Protein AF-A0A7C4SUL0-F1 (afdb_monomer_lite)

Radius of gyration: 18.78 Å; chains: 1; bounding box: 42×51×52 Å

Secondary structure (DSSP, 8-state):
-------PPPPHHHHHHHHHHHHHHHHHHHHHSB--HHHHHHHHHHHHHHHHHHHHHHHHHHHHHHHHHTTSHHHHHHHHHHHHHHHHHHHHHH---SHHHHBPGGGBB-HHHHHHHHHHHHHHHHHHHHHHHHS-SSSPPPHHHHHHHHHHHHHHHHHHHHHHHHHHHHHHTT-

Sequence (175 aa):
MVRSERSGPISGKQHTVIISRLASELQKTINTGLASIRVMKQVDEVVKSNLERRIAAVLKKLDKLLNINAKTEVGNRVGLLYVKLISIQEIVKGSGEGYRLACLPKGQVNVSMLKELLKIDEEIAQFINSLYELIPQKSTVKEEGLREAEEIVEDLFSLLQRRQELIAELKRTRG

Structure (mmCIF, N/CA/C/O backbone):
data_AF-A0A7C4SUL0-F1
#
_entry.id   AF-A0A7C4SUL0-F1
#
loop_
_atom_site.group_PDB
_atom_site.id
_atom_site.type_symbol
_atom_site.label_atom_id
_atom_site.label_alt_id
_atom_site.label_comp_id
_atom_site.label_asym_id
_atom_site.label_entity_id
_atom_site.label_seq_id
_atom_site.pdbx_PDB_ins_code
_atom_site.Cartn_x
_atom_site.Cartn_y
_atom_site.Cartn_z
_atom_site.occupancy
_atom_site.B_iso_or_equiv
_atom_site.auth_seq_id
_atom_site.auth_comp_id
_atom_site.auth_asym_id
_atom_site.auth_atom_id
_atom_site.pdbx_PDB_model_num
ATOM 1 N N . MET A 1 1 ? -10.896 -39.049 7.580 1.00 37.16 1 MET A N 1
ATOM 2 C CA . MET A 1 1 ? -10.237 -38.228 6.538 1.00 37.16 1 MET A CA 1
ATOM 3 C C . MET A 1 1 ? -10.896 -36.858 6.522 1.00 37.16 1 MET A C 1
ATOM 5 O O . MET A 1 1 ? -12.051 -36.755 6.131 1.00 37.16 1 MET A O 1
ATOM 9 N N . VAL A 1 2 ? -10.211 -35.832 7.029 1.00 37.50 2 VAL A N 1
ATOM 10 C CA . VAL A 1 2 ? -10.720 -34.452 7.071 1.00 37.50 2 VAL A CA 1
ATOM 11 C C . VAL A 1 2 ? -10.576 -33.855 5.671 1.00 37.50 2 VAL A C 1
ATOM 13 O O . VAL A 1 2 ? -9.466 -33.758 5.150 1.00 37.50 2 VAL A O 1
ATOM 16 N N . ARG A 1 3 ? -11.699 -33.518 5.028 1.00 35.78 3 ARG A N 1
ATOM 17 C CA . ARG A 1 3 ? -11.704 -32.829 3.733 1.00 35.78 3 ARG A CA 1
ATOM 18 C C . ARG A 1 3 ? -11.259 -31.386 3.960 1.00 35.78 3 ARG A C 1
ATOM 20 O O . ARG A 1 3 ? -11.957 -30.608 4.595 1.00 35.78 3 ARG A O 1
ATOM 27 N N . SER A 1 4 ? -10.073 -31.066 3.454 1.00 38.66 4 SER A N 1
ATOM 28 C CA . SER A 1 4 ? -9.568 -29.704 3.322 1.00 38.66 4 SER A CA 1
ATOM 29 C C . SER A 1 4 ? -10.492 -28.936 2.374 1.00 38.66 4 SER A C 1
ATOM 31 O O . SER A 1 4 ? -10.538 -29.222 1.176 1.00 38.66 4 SER A O 1
ATOM 33 N N . GLU A 1 5 ? -11.257 -27.991 2.918 1.00 39.47 5 GLU A N 1
ATOM 34 C CA . GLU A 1 5 ? -11.962 -26.977 2.138 1.00 39.47 5 GLU A CA 1
ATOM 35 C C . GLU A 1 5 ? -10.911 -26.079 1.480 1.00 39.47 5 GLU A C 1
ATOM 37 O O . GLU A 1 5 ? -10.412 -25.112 2.052 1.00 39.47 5 GLU A O 1
ATOM 42 N N . ARG A 1 6 ? -10.514 -26.447 0.260 1.00 42.56 6 ARG A N 1
ATOM 43 C CA . ARG A 1 6 ? -9.772 -25.558 -0.627 1.00 42.56 6 ARG A CA 1
ATOM 44 C C . ARG A 1 6 ? -10.710 -24.419 -1.013 1.00 42.56 6 ARG A C 1
ATOM 46 O O . ARG A 1 6 ? -11.539 -24.581 -1.905 1.00 42.56 6 ARG A O 1
ATOM 53 N N . SER A 1 7 ? -10.567 -23.277 -0.345 1.00 39.62 7 SER A N 1
ATOM 54 C CA . SER A 1 7 ? -11.112 -22.002 -0.807 1.00 39.62 7 SER A CA 1
ATOM 55 C C . SER A 1 7 ? -10.611 -21.747 -2.228 1.00 39.62 7 SER A C 1
ATOM 57 O O . SER A 1 7 ? -9.440 -21.434 -2.443 1.00 39.62 7 SER A O 1
ATOM 59 N N . GLY A 1 8 ? -11.490 -21.959 -3.207 1.00 42.22 8 GLY A N 1
ATOM 60 C CA . GLY A 1 8 ? -11.236 -21.614 -4.600 1.00 42.22 8 GLY A CA 1
ATOM 61 C C . GLY A 1 8 ? -11.049 -20.101 -4.771 1.00 42.22 8 GLY A C 1
ATOM 62 O O . GLY A 1 8 ? -11.399 -19.327 -3.876 1.00 42.22 8 GLY A O 1
ATOM 63 N N . PRO A 1 9 ? -10.494 -19.656 -5.911 1.00 48.41 9 PRO A N 1
ATOM 64 C CA . PRO A 1 9 ? -10.291 -18.238 -6.173 1.00 48.41 9 PRO A CA 1
ATOM 65 C C . PRO A 1 9 ? -11.632 -17.494 -6.109 1.00 48.41 9 PRO A C 1
ATOM 67 O O . PRO A 1 9 ? -12.567 -17.795 -6.850 1.00 48.41 9 PRO A O 1
ATOM 70 N N . ILE A 1 10 ? -11.718 -16.528 -5.194 1.00 53.28 10 ILE A N 1
ATOM 71 C CA . ILE A 1 10 ? -12.882 -15.660 -5.003 1.00 53.28 10 ILE A CA 1
ATOM 72 C C . ILE A 1 10 ? -13.137 -14.914 -6.318 1.00 53.28 10 ILE A C 1
ATOM 74 O O . ILE A 1 10 ? -12.266 -14.199 -6.817 1.00 53.28 10 ILE A O 1
ATOM 78 N N . SER A 1 11 ? -14.329 -15.090 -6.891 1.00 59.12 11 SER A N 1
ATOM 79 C CA . SER A 1 11 ? -14.731 -14.423 -8.134 1.00 59.12 11 SER A CA 1
ATOM 80 C C . SER A 1 11 ? -14.643 -12.898 -7.988 1.00 59.12 11 SER A C 1
ATOM 82 O O . SER A 1 11 ? -14.968 -12.354 -6.931 1.00 59.12 11 SER A O 1
ATOM 84 N N . GLY A 1 12 ? -14.269 -12.182 -9.056 1.00 60.97 12 GLY A N 1
ATOM 85 C CA . GLY A 1 12 ? -14.118 -10.718 -9.038 1.00 60.97 12 GLY A CA 1
ATOM 86 C C . GLY A 1 12 ? -15.340 -9.970 -8.485 1.00 60.97 12 GLY A C 1
ATOM 87 O O . GLY A 1 12 ? -15.179 -9.002 -7.749 1.00 60.97 12 GLY A O 1
ATOM 88 N N . LYS A 1 13 ? -16.558 -10.480 -8.729 1.00 64.88 13 LYS A N 1
ATOM 89 C CA . LYS A 1 13 ? -17.808 -9.922 -8.176 1.00 64.88 13 LYS A CA 1
ATOM 90 C C . LYS A 1 13 ? -17.915 -10.083 -6.654 1.00 64.88 13 LYS A C 1
ATOM 92 O O . LYS A 1 13 ? -18.364 -9.168 -5.974 1.00 64.88 13 LYS A O 1
ATOM 97 N N . GLN A 1 14 ? -17.483 -11.221 -6.109 1.00 67.31 14 GLN A N 1
ATOM 98 C CA . GLN A 1 14 ? -17.462 -11.454 -4.660 1.00 67.31 14 GLN A CA 1
ATOM 99 C C . GLN A 1 14 ? -16.405 -10.579 -3.975 1.00 67.31 14 GLN A C 1
ATOM 101 O O . GLN A 1 14 ? -16.642 -10.067 -2.884 1.00 67.31 14 GLN A O 1
ATOM 106 N N . HIS A 1 15 ? -15.275 -10.341 -4.645 1.00 69.06 15 HIS A N 1
ATOM 107 C CA . HIS A 1 15 ? -14.215 -9.465 -4.151 1.00 69.06 15 HIS A CA 1
ATOM 108 C C . HIS A 1 15 ? -14.698 -8.015 -3.979 1.00 69.06 15 HIS A C 1
ATOM 110 O O . HIS A 1 15 ? -14.437 -7.402 -2.946 1.00 69.06 15 HIS A O 1
ATOM 116 N N . THR A 1 16 ? -15.447 -7.481 -4.950 1.00 76.62 16 THR A N 1
ATOM 117 C CA . THR A 1 16 ? -16.023 -6.128 -4.872 1.00 76.62 16 THR A CA 1
ATOM 118 C C . THR A 1 16 ? -17.037 -6.001 -3.735 1.00 76.62 16 THR A C 1
ATOM 120 O O . THR A 1 16 ? -16.979 -5.038 -2.976 1.00 76.62 16 THR A O 1
ATOM 123 N N . VAL A 1 17 ? -17.916 -6.994 -3.555 1.00 78.75 17 VAL A N 1
ATOM 124 C CA . VAL A 1 17 ? -18.917 -6.992 -2.470 1.00 78.75 17 VAL A CA 1
ATOM 125 C C . VAL A 1 17 ? -18.253 -6.999 -1.089 1.00 78.75 17 VAL A C 1
ATOM 127 O O . VAL A 1 17 ? -18.681 -6.269 -0.195 1.00 78.75 17 VAL A O 1
ATOM 130 N N . ILE A 1 18 ? -17.185 -7.784 -0.912 1.00 83.50 18 ILE A N 1
ATOM 131 C CA . ILE A 1 18 ? -16.420 -7.822 0.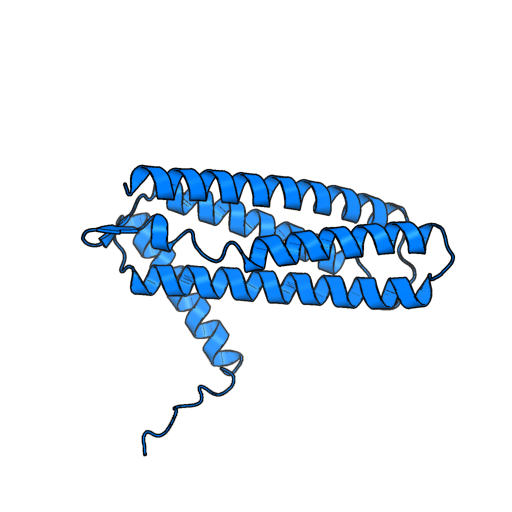343 1.00 83.50 18 ILE A CA 1
ATOM 132 C C . ILE A 1 18 ? -15.782 -6.458 0.632 1.00 83.50 18 ILE A C 1
ATOM 134 O O . ILE A 1 18 ? -15.879 -5.978 1.759 1.00 83.50 18 ILE A O 1
ATOM 138 N N . ILE A 1 19 ? -15.188 -5.807 -0.373 1.00 85.19 19 ILE A N 1
ATOM 139 C CA . ILE A 1 19 ? -14.566 -4.483 -0.212 1.00 85.19 19 ILE A CA 1
ATOM 140 C C . ILE A 1 19 ? -15.606 -3.437 0.201 1.00 85.19 19 ILE A C 1
ATOM 142 O O . ILE A 1 19 ? -15.397 -2.738 1.189 1.00 85.19 19 ILE A O 1
ATOM 146 N N . SER A 1 20 ? -16.747 -3.356 -0.493 1.00 87.38 20 SER A N 1
ATOM 147 C CA . SER A 1 20 ? -17.807 -2.394 -0.153 1.00 87.38 20 SER A CA 1
ATOM 148 C C . SER A 1 20 ? -18.360 -2.617 1.255 1.00 87.38 20 SER A C 1
ATOM 150 O O . SER A 1 20 ? -18.594 -1.657 1.990 1.00 87.38 20 SER A O 1
ATOM 152 N N . ARG A 1 21 ? -18.518 -3.882 1.667 1.00 91.56 21 ARG A N 1
ATOM 153 C CA . ARG A 1 21 ? -18.930 -4.223 3.031 1.00 91.56 21 ARG A CA 1
ATOM 154 C C . ARG A 1 21 ? -17.901 -3.759 4.061 1.00 91.56 21 ARG A C 1
ATOM 156 O O . ARG A 1 21 ? -18.278 -3.125 5.039 1.00 91.56 21 ARG A O 1
ATOM 163 N N . LEU A 1 22 ? -16.621 -4.065 3.857 1.00 91.12 22 LEU A N 1
ATOM 164 C CA . LEU A 1 22 ? -15.560 -3.680 4.793 1.00 91.12 22 LEU A CA 1
ATOM 165 C C . LEU A 1 22 ? -15.384 -2.160 4.872 1.00 91.12 22 LEU A C 1
ATOM 167 O O . LEU A 1 22 ? -15.172 -1.643 5.962 1.00 91.12 22 LEU A O 1
ATOM 171 N N . ALA A 1 23 ? -15.548 -1.441 3.760 1.00 89.88 23 ALA A N 1
ATOM 172 C CA . ALA A 1 23 ? -15.560 0.020 3.752 1.00 89.88 23 ALA A CA 1
ATOM 173 C C . ALA A 1 23 ? -16.716 0.583 4.599 1.00 89.88 23 ALA A C 1
ATOM 175 O O . ALA A 1 23 ? -16.513 1.488 5.406 1.00 89.88 23 ALA A O 1
ATOM 176 N N . SER A 1 24 ? -17.916 0.003 4.483 1.00 91.69 24 SER A N 1
ATOM 177 C CA . SER A 1 24 ? -19.060 0.382 5.322 1.00 91.69 24 SER A CA 1
ATOM 178 C C . SER A 1 24 ? -18.809 0.095 6.809 1.00 91.69 24 SER A C 1
ATOM 180 O O . SER A 1 24 ? -19.092 0.942 7.655 1.00 91.69 24 SER A O 1
ATOM 182 N N . GLU A 1 25 ? -18.217 -1.056 7.138 1.00 92.69 25 GLU A N 1
ATOM 183 C CA . GLU A 1 25 ? -17.851 -1.398 8.519 1.00 92.69 25 GLU A CA 1
ATOM 184 C C . GLU A 1 25 ? -16.751 -0.485 9.081 1.00 92.69 25 GLU A C 1
ATOM 186 O O . GLU A 1 25 ? -16.812 -0.102 10.251 1.00 92.69 25 GLU A O 1
ATOM 191 N N . LEU A 1 26 ? -15.769 -0.085 8.268 1.00 92.50 26 LEU A N 1
ATOM 192 C CA . LEU A 1 26 ? -14.764 0.909 8.653 1.00 92.50 26 LEU A CA 1
ATOM 193 C C . LEU A 1 26 ? -15.411 2.262 8.937 1.00 92.50 26 LEU A C 1
ATOM 195 O O . LEU A 1 26 ? -15.152 2.847 9.986 1.00 92.50 26 LEU A O 1
ATOM 199 N N . GLN A 1 27 ? -16.306 2.727 8.064 1.00 93.50 27 GLN A N 1
ATOM 200 C CA . GLN A 1 27 ? -17.018 3.985 8.277 1.00 93.50 27 GLN A CA 1
ATOM 201 C C . GLN A 1 27 ? -17.869 3.942 9.550 1.00 93.50 27 GLN A C 1
ATOM 203 O O . GLN A 1 27 ? -17.863 4.884 10.343 1.00 93.50 27 GLN A O 1
ATOM 208 N N . LYS A 1 28 ? -18.572 2.829 9.783 1.00 94.12 28 LYS A N 1
ATOM 209 C CA . LYS A 1 28 ? -19.316 2.606 11.022 1.00 94.12 28 LYS A CA 1
ATOM 210 C C . LYS A 1 28 ? -18.384 2.644 12.230 1.00 94.12 28 LYS A C 1
ATOM 212 O O . LYS A 1 28 ? -18.681 3.350 13.184 1.00 94.12 28 LYS A O 1
ATOM 217 N N . THR A 1 29 ? -17.246 1.957 12.162 1.00 93.56 29 THR A N 1
ATOM 218 C CA . THR A 1 29 ? -16.240 1.951 13.231 1.00 93.56 29 THR A CA 1
ATOM 219 C C . THR A 1 29 ? -15.735 3.356 13.536 1.00 93.56 29 THR A C 1
ATOM 221 O O . THR A 1 29 ? -15.634 3.727 14.702 1.00 93.56 29 THR A O 1
ATOM 224 N N . ILE A 1 30 ? -15.441 4.149 12.505 1.00 93.50 30 ILE A N 1
ATOM 225 C CA . ILE A 1 30 ? -15.004 5.541 12.650 1.00 93.50 30 ILE A CA 1
ATOM 226 C C . ILE A 1 30 ? -16.063 6.371 13.385 1.00 93.50 30 ILE A C 1
ATOM 228 O O . ILE A 1 30 ? -15.714 7.209 14.213 1.00 93.50 30 ILE A O 1
ATOM 232 N N . ASN A 1 31 ? -17.344 6.118 13.112 1.00 93.94 31 ASN A N 1
ATOM 233 C CA . ASN A 1 31 ? -18.452 6.855 13.714 1.00 93.94 31 ASN A CA 1
ATOM 234 C C . ASN A 1 31 ? -18.773 6.393 15.144 1.00 93.94 31 ASN A C 1
ATOM 236 O O . ASN A 1 31 ? -19.157 7.212 15.973 1.00 93.94 31 ASN A O 1
ATOM 240 N N . THR A 1 32 ? -18.653 5.095 15.438 1.00 93.44 32 THR A N 1
ATOM 241 C CA . THR A 1 32 ? -19.099 4.520 16.719 1.00 93.44 32 THR A CA 1
ATOM 242 C C . THR A 1 32 ? -17.963 4.205 17.687 1.00 93.44 32 THR A C 1
ATOM 244 O O . THR A 1 32 ? -18.232 3.915 18.848 1.00 93.44 32 THR A O 1
ATOM 247 N N . GLY A 1 33 ? -16.709 4.190 17.230 1.00 93.31 33 GLY A N 1
ATOM 248 C CA . GLY A 1 33 ? -15.553 3.757 18.022 1.00 93.31 33 GLY A CA 1
ATOM 249 C C . GLY A 1 33 ? -15.583 2.278 18.412 1.00 93.31 33 GLY A C 1
ATOM 250 O O . GLY A 1 33 ? -14.906 1.877 19.359 1.00 93.31 33 GLY A O 1
ATOM 251 N N . LEU A 1 34 ? -16.377 1.467 17.707 1.00 93.25 34 LEU A N 1
ATOM 252 C CA . LEU A 1 34 ? -16.617 0.063 18.03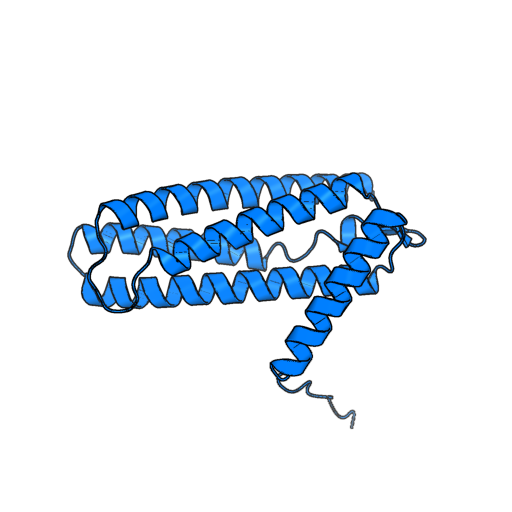2 1.00 93.25 34 LEU A CA 1
ATOM 253 C C . LEU A 1 34 ? -16.427 -0.816 16.804 1.00 93.25 34 LEU A C 1
ATOM 255 O O . LEU A 1 34 ? -17.006 -0.544 15.754 1.00 93.25 34 LEU A O 1
ATOM 259 N N . ALA A 1 35 ? -15.678 -1.904 16.963 1.00 92.81 35 ALA A N 1
ATOM 260 C CA . ALA A 1 35 ? -15.500 -2.906 15.925 1.00 92.81 35 ALA A CA 1
ATOM 261 C C . ALA A 1 35 ? -15.230 -4.299 16.484 1.00 92.81 35 ALA A C 1
ATOM 263 O O . ALA A 1 35 ? -14.722 -4.486 17.589 1.00 92.81 35 ALA A O 1
ATOM 264 N N . SER A 1 36 ? -15.500 -5.307 15.656 1.00 90.44 36 SER A N 1
ATOM 265 C CA . SER A 1 36 ? -14.990 -6.652 15.899 1.00 90.44 36 SER A CA 1
ATOM 266 C C . SER A 1 36 ? -13.549 -6.761 15.413 1.00 90.44 36 SER A C 1
ATOM 268 O O . SER A 1 36 ? -13.244 -6.434 14.264 1.00 90.44 36 SER A O 1
ATOM 270 N N . ILE A 1 37 ? -12.681 -7.355 16.236 1.00 91.25 37 ILE A N 1
ATOM 271 C CA . ILE A 1 37 ? -11.309 -7.695 15.836 1.00 91.25 37 ILE A CA 1
ATOM 272 C C . ILE A 1 37 ? -11.268 -8.556 14.563 1.00 91.25 37 ILE A C 1
ATOM 274 O O . ILE A 1 37 ? -10.321 -8.469 13.787 1.00 91.25 37 ILE A O 1
ATOM 278 N N . ARG A 1 38 ? -12.305 -9.372 14.321 1.00 91.69 38 ARG A N 1
ATOM 279 C CA . ARG A 1 38 ? -12.417 -10.202 13.116 1.00 91.69 38 ARG A CA 1
ATOM 280 C C . ARG A 1 38 ? -12.569 -9.348 11.860 1.00 91.69 38 ARG A C 1
ATOM 282 O O . ARG A 1 38 ? -11.913 -9.632 10.868 1.00 91.69 38 ARG A O 1
ATOM 289 N N . VAL A 1 39 ? -13.395 -8.304 11.925 1.00 91.56 39 VAL A N 1
ATOM 290 C CA . VAL A 1 39 ? -13.587 -7.357 10.817 1.00 91.56 39 VAL A CA 1
ATOM 291 C C . VAL A 1 39 ? -12.285 -6.609 10.548 1.00 91.56 39 VAL A C 1
ATOM 293 O O . VAL A 1 39 ? -11.849 -6.538 9.408 1.00 91.56 39 VAL A O 1
ATOM 296 N N . MET A 1 40 ? -11.600 -6.145 11.593 1.00 93.38 40 MET A N 1
ATOM 297 C CA . MET A 1 40 ? -10.335 -5.421 11.429 1.00 93.38 40 MET A CA 1
ATOM 298 C C . MET A 1 40 ? -9.203 -6.286 10.860 1.00 93.38 40 MET A C 1
ATOM 300 O O . MET A 1 40 ? -8.400 -5.800 10.072 1.00 93.38 40 MET A O 1
ATOM 304 N N . LYS A 1 41 ? -9.176 -7.588 11.175 1.00 93.06 41 LYS A N 1
ATOM 305 C CA . LYS A 1 41 ? -8.284 -8.548 10.502 1.00 93.06 41 LYS A CA 1
ATOM 306 C C . LYS A 1 41 ? -8.592 -8.679 9.009 1.00 93.06 41 LYS A C 1
ATOM 308 O O . LYS A 1 41 ? -7.670 -8.720 8.206 1.00 93.06 41 LYS A O 1
ATOM 313 N N . GLN A 1 42 ? -9.870 -8.710 8.631 1.00 92.88 42 GLN A N 1
ATOM 314 C CA . GLN A 1 42 ? -10.261 -8.752 7.218 1.00 92.88 42 GLN A CA 1
ATOM 315 C C . GLN A 1 42 ? -9.868 -7.467 6.481 1.00 92.88 42 GLN A C 1
ATOM 317 O O . GLN A 1 42 ? -9.460 -7.532 5.325 1.00 92.88 42 GLN A O 1
ATOM 322 N N . VAL A 1 43 ? -9.948 -6.310 7.146 1.00 93.56 43 VAL A N 1
ATOM 323 C CA . VAL A 1 43 ? -9.432 -5.049 6.595 1.00 93.56 43 VAL A CA 1
ATOM 324 C C . VAL A 1 43 ? -7.924 -5.144 6.355 1.00 93.56 43 VAL A C 1
ATOM 326 O O . VAL A 1 43 ? -7.490 -4.866 5.240 1.00 93.56 43 VAL A O 1
ATOM 329 N N . ASP A 1 44 ? -7.144 -5.601 7.345 1.00 93.94 44 ASP A N 1
ATOM 330 C CA . ASP A 1 44 ? -5.693 -5.798 7.190 1.00 93.94 44 ASP A CA 1
ATOM 331 C C . ASP A 1 44 ? -5.370 -6.675 5.962 1.00 93.94 44 ASP A C 1
ATOM 333 O O . ASP A 1 44 ? -4.516 -6.326 5.146 1.00 93.94 44 ASP A O 1
ATOM 337 N N . GLU A 1 45 ? -6.070 -7.804 5.805 1.00 92.12 45 GLU A N 1
ATOM 338 C CA . GLU A 1 45 ? -5.880 -8.739 4.689 1.00 92.12 45 GLU A CA 1
ATOM 339 C C . GLU A 1 45 ? -6.213 -8.109 3.330 1.00 92.12 45 GLU A C 1
ATOM 341 O O . GLU A 1 45 ? -5.463 -8.278 2.364 1.00 92.12 45 GLU A O 1
ATOM 346 N N . VAL A 1 46 ? -7.321 -7.366 3.244 1.00 91.75 46 VAL A N 1
ATOM 347 C CA . VAL A 1 46 ? -7.756 -6.722 1.999 1.00 91.75 46 VAL A CA 1
ATOM 348 C C . VAL A 1 46 ? -6.814 -5.596 1.594 1.00 91.75 46 VAL A C 1
ATOM 350 O O . VAL A 1 46 ? -6.442 -5.531 0.421 1.00 91.75 46 VAL A O 1
ATOM 353 N N . VAL A 1 47 ? -6.396 -4.745 2.536 1.00 91.69 47 VAL A N 1
ATOM 354 C CA . VAL A 1 47 ? -5.432 -3.666 2.270 1.00 91.69 47 VAL A CA 1
ATOM 355 C C . VAL A 1 47 ? -4.115 -4.261 1.783 1.00 91.69 47 VAL A C 1
ATOM 357 O O . VAL A 1 47 ? -3.661 -3.924 0.688 1.00 91.69 47 VAL A O 1
ATOM 360 N N . LYS A 1 48 ? -3.558 -5.228 2.522 1.00 92.50 48 LYS A N 1
ATOM 361 C CA . LYS A 1 48 ? -2.313 -5.908 2.147 1.00 92.50 48 LYS A CA 1
ATOM 362 C C . LYS A 1 48 ? -2.400 -6.524 0.749 1.00 92.50 48 LYS A C 1
ATOM 364 O O . LYS A 1 48 ? -1.567 -6.234 -0.106 1.00 92.50 48 LYS A O 1
ATOM 369 N N . SER A 1 49 ? -3.421 -7.345 0.495 1.00 90.75 49 SER A N 1
ATOM 370 C CA . SER A 1 49 ? -3.576 -8.041 -0.788 1.00 90.75 49 SER A CA 1
ATOM 371 C C . SER A 1 49 ? -3.733 -7.071 -1.965 1.00 90.75 49 SER A C 1
ATOM 373 O O . SER A 1 49 ? -3.230 -7.326 -3.062 1.00 90.75 49 SER A O 1
ATOM 375 N N . ASN A 1 50 ? -4.418 -5.946 -1.748 1.00 90.81 50 ASN A N 1
ATOM 376 C CA . ASN A 1 50 ? -4.599 -4.912 -2.759 1.00 90.81 50 ASN A CA 1
ATOM 377 C C . ASN A 1 50 ? -3.265 -4.230 -3.105 1.00 90.81 50 ASN A C 1
ATOM 379 O O . ASN A 1 50 ? -2.900 -4.179 -4.282 1.00 90.81 50 ASN A O 1
ATOM 383 N N . LEU A 1 51 ? -2.506 -3.796 -2.094 1.00 92.12 51 LEU A N 1
ATOM 384 C CA . LEU A 1 51 ? -1.192 -3.178 -2.285 1.00 92.12 51 LEU A CA 1
ATOM 385 C C . LEU A 1 51 ? -0.208 -4.131 -2.977 1.00 92.12 51 LEU A C 1
ATOM 387 O O . LEU A 1 51 ? 0.400 -3.760 -3.980 1.00 92.12 51 LEU A O 1
ATOM 391 N N . GLU A 1 52 ? -0.116 -5.386 -2.525 1.00 93.06 52 GLU A N 1
ATOM 392 C CA . GLU A 1 52 ? 0.749 -6.404 -3.142 1.00 93.06 52 GLU A CA 1
ATOM 393 C C . GLU A 1 52 ? 0.435 -6.607 -4.628 1.00 93.06 52 GLU A C 1
ATOM 395 O O . GLU A 1 52 ? 1.344 -6.664 -5.461 1.00 93.06 52 GLU A O 1
ATOM 400 N N . ARG A 1 53 ? -0.856 -6.688 -4.977 1.00 93.19 53 ARG A N 1
ATOM 401 C CA . ARG A 1 53 ? -1.302 -6.874 -6.363 1.00 93.19 53 ARG A CA 1
ATOM 402 C C . ARG A 1 53 ? -0.925 -5.685 -7.240 1.00 93.19 53 ARG A C 1
ATOM 404 O O . ARG A 1 53 ? -0.494 -5.890 -8.375 1.00 93.19 53 ARG A O 1
ATOM 411 N N . ARG A 1 54 ? -1.090 -4.459 -6.738 1.00 92.50 54 ARG A N 1
ATOM 412 C CA . ARG A 1 54 ? -0.749 -3.243 -7.490 1.00 92.50 54 ARG A CA 1
ATOM 413 C C . ARG A 1 54 ? 0.759 -3.108 -7.674 1.00 92.50 54 ARG A C 1
ATOM 415 O O . ARG A 1 54 ? 1.199 -2.920 -8.804 1.00 92.50 54 ARG A O 1
ATOM 422 N N . ILE A 1 55 ? 1.551 -3.330 -6.623 1.00 94.88 55 ILE A N 1
ATOM 423 C CA . ILE A 1 55 ? 3.021 -3.328 -6.711 1.00 94.88 55 ILE A CA 1
ATOM 424 C C . ILE A 1 55 ? 3.503 -4.386 -7.709 1.00 94.88 55 ILE A C 1
ATOM 426 O O . ILE A 1 55 ? 4.320 -4.088 -8.576 1.00 94.88 55 ILE A O 1
ATOM 430 N N . ALA A 1 56 ? 2.952 -5.604 -7.666 1.00 94.56 56 ALA A N 1
ATOM 431 C CA . ALA A 1 56 ? 3.288 -6.652 -8.632 1.00 94.56 56 ALA A CA 1
ATOM 432 C C . ALA A 1 56 ? 2.972 -6.242 -10.083 1.00 94.56 56 ALA A C 1
ATOM 434 O O . ALA A 1 56 ? 3.703 -6.599 -11.009 1.00 94.56 56 ALA A O 1
ATOM 435 N N . ALA A 1 57 ? 1.901 -5.476 -10.296 1.00 94.56 57 ALA A N 1
ATOM 436 C CA . ALA A 1 57 ? 1.553 -4.962 -11.613 1.00 94.56 57 ALA A CA 1
ATOM 437 C C . ALA A 1 57 ? 2.560 -3.909 -12.111 1.00 94.56 57 ALA A C 1
ATOM 439 O O . ALA A 1 57 ? 2.921 -3.945 -13.289 1.00 94.56 57 ALA A O 1
ATOM 440 N N . VAL A 1 58 ? 3.046 -3.027 -11.228 1.00 94.75 58 VAL A N 1
ATOM 441 C CA . VAL A 1 58 ? 4.109 -2.053 -11.541 1.00 94.75 58 VAL A CA 1
ATOM 442 C C . VAL A 1 58 ? 5.428 -2.767 -11.848 1.00 94.75 58 VAL A C 1
ATOM 444 O O . VAL A 1 58 ? 6.019 -2.536 -12.902 1.00 94.75 58 VAL A O 1
ATOM 447 N N . LEU A 1 59 ? 5.839 -3.714 -10.999 1.00 95.19 59 LEU A N 1
ATOM 448 C CA . LEU A 1 59 ? 7.041 -4.532 -11.206 1.00 95.19 59 LEU A CA 1
ATOM 449 C C . LEU A 1 59 ? 7.023 -5.243 -12.563 1.00 95.19 59 LEU A C 1
ATOM 451 O O . LEU A 1 59 ? 8.014 -5.232 -13.284 1.00 95.19 59 LEU A O 1
ATOM 455 N N . LYS A 1 60 ? 5.871 -5.788 -12.970 1.00 94.19 60 LYS A N 1
ATOM 456 C CA . LYS A 1 60 ? 5.709 -6.423 -14.286 1.00 94.19 60 LYS A CA 1
ATOM 457 C C . LYS A 1 60 ? 5.897 -5.450 -15.455 1.00 94.19 60 LYS A C 1
ATOM 459 O O . LYS A 1 60 ? 6.295 -5.876 -16.539 1.00 94.19 60 LYS A O 1
ATOM 464 N N . LYS A 1 61 ? 5.560 -4.167 -15.292 1.00 92.38 61 LYS A N 1
ATOM 465 C CA . LYS A 1 61 ? 5.822 -3.152 -16.321 1.00 92.38 61 LYS A CA 1
ATOM 466 C C . LYS A 1 61 ? 7.308 -2.797 -16.374 1.00 92.38 61 LYS A C 1
ATOM 468 O O . LYS A 1 61 ? 7.869 -2.755 -17.465 1.00 92.38 61 LYS A O 1
ATOM 473 N N . LEU A 1 62 ? 7.947 -2.634 -15.217 1.00 91.88 62 LEU A N 1
ATOM 474 C CA . LEU A 1 62 ? 9.383 -2.363 -15.124 1.00 91.88 62 LEU A CA 1
ATOM 475 C C . LEU A 1 62 ? 10.235 -3.505 -15.682 1.00 91.88 62 LEU A C 1
ATOM 477 O O . LEU A 1 62 ? 11.152 -3.241 -16.446 1.00 91.88 62 LEU A O 1
ATOM 481 N N . ASP A 1 63 ? 9.887 -4.760 -15.400 1.00 91.25 63 ASP A N 1
ATOM 482 C CA . ASP A 1 63 ? 10.566 -5.937 -15.961 1.00 91.25 63 ASP A CA 1
ATOM 483 C C . ASP A 1 63 ? 10.552 -5.933 -17.501 1.00 91.25 63 ASP A C 1
ATOM 485 O O . ASP A 1 63 ? 11.560 -6.164 -18.170 1.00 91.25 63 ASP A O 1
ATOM 489 N N . LYS A 1 64 ? 9.419 -5.564 -18.108 1.00 89.19 64 LYS A N 1
ATOM 490 C CA . LYS A 1 64 ? 9.337 -5.403 -19.567 1.00 89.19 64 LYS A CA 1
ATOM 491 C C . LYS A 1 64 ? 10.218 -4.266 -20.074 1.00 89.19 64 LYS A C 1
ATOM 493 O O . LYS A 1 64 ? 10.873 -4.426 -21.100 1.00 89.19 64 LYS A O 1
ATOM 498 N N . LEU A 1 65 ? 10.239 -3.132 -19.376 1.00 87.88 65 LEU A N 1
ATOM 499 C CA . LEU A 1 65 ? 11.072 -1.990 -19.753 1.00 87.88 65 LEU A CA 1
ATOM 500 C C . LEU A 1 65 ? 12.564 -2.289 -19.609 1.00 87.88 65 LEU A C 1
ATOM 502 O O . LEU A 1 65 ? 13.336 -1.867 -20.468 1.00 87.88 65 LEU A O 1
ATOM 506 N N . LEU A 1 66 ? 12.961 -3.048 -18.587 1.00 89.19 66 LEU A N 1
ATOM 507 C CA . LEU A 1 66 ? 14.327 -3.539 -18.415 1.00 89.19 66 LEU A CA 1
ATOM 508 C C . LEU A 1 66 ? 14.760 -4.382 -19.607 1.00 89.19 66 LEU A C 1
ATOM 510 O O . LEU A 1 66 ? 15.819 -4.135 -20.172 1.00 89.19 66 LEU A O 1
ATOM 514 N N . ASN A 1 67 ? 13.914 -5.318 -20.039 1.00 86.06 67 ASN A N 1
ATOM 515 C CA . ASN A 1 67 ? 14.204 -6.163 -21.196 1.00 86.06 67 ASN A CA 1
ATOM 516 C C . ASN A 1 67 ? 14.370 -5.355 -22.497 1.00 86.06 67 ASN A C 1
ATOM 518 O O . ASN A 1 67 ? 15.194 -5.711 -23.335 1.00 86.06 67 ASN A O 1
ATOM 522 N N . ILE A 1 68 ? 13.625 -4.256 -22.662 1.00 84.56 68 ILE A N 1
ATOM 523 C CA . ILE A 1 68 ? 13.717 -3.380 -23.844 1.00 84.56 68 ILE A CA 1
ATOM 524 C C . ILE A 1 68 ? 14.970 -2.487 -23.797 1.00 84.56 68 ILE A C 1
ATOM 526 O O . ILE A 1 68 ? 15.552 -2.199 -24.838 1.00 84.56 68 ILE A O 1
ATOM 530 N N . ASN A 1 69 ? 15.393 -2.051 -22.606 1.00 83.56 69 ASN A N 1
ATOM 531 C CA . ASN A 1 69 ? 16.439 -1.036 -22.419 1.00 83.56 69 ASN A CA 1
ATOM 532 C C . ASN A 1 69 ? 17.740 -1.593 -21.810 1.00 83.56 69 ASN A C 1
ATOM 534 O O . ASN A 1 69 ? 18.601 -0.815 -21.385 1.00 83.56 69 ASN A O 1
ATOM 538 N N . ALA A 1 70 ? 17.893 -2.920 -21.754 1.00 74.00 70 ALA A N 1
ATOM 539 C CA . ALA A 1 70 ? 19.069 -3.595 -21.218 1.00 74.00 70 ALA A CA 1
ATOM 540 C C . ALA A 1 70 ? 20.322 -3.093 -21.954 1.00 74.00 70 ALA A C 1
ATOM 542 O O . ALA A 1 70 ? 20.432 -3.287 -23.163 1.00 74.00 70 ALA A O 1
ATOM 543 N N . LYS A 1 71 ? 21.268 -2.478 -21.223 1.00 81.25 71 LYS A N 1
ATOM 544 C CA . LYS A 1 71 ? 22.510 -1.812 -21.700 1.00 81.25 71 LYS A CA 1
ATOM 545 C C . LYS A 1 71 ? 22.419 -0.309 -22.008 1.00 81.25 71 LYS A C 1
ATOM 547 O O . LYS A 1 71 ? 23.346 0.239 -22.597 1.00 81.25 71 LYS A O 1
ATOM 552 N N . THR A 1 72 ? 21.353 0.373 -21.600 1.00 86.00 72 THR A N 1
ATOM 553 C CA . THR A 1 72 ? 21.269 1.844 -21.666 1.00 86.00 72 THR A CA 1
ATOM 554 C C . THR A 1 72 ? 21.256 2.455 -20.269 1.00 86.00 72 THR A C 1
ATOM 556 O O . THR A 1 72 ? 20.892 1.785 -19.302 1.00 86.00 72 THR A O 1
ATOM 559 N N . GLU A 1 73 ? 21.582 3.743 -20.161 1.00 85.94 73 GLU A N 1
ATOM 560 C CA . GLU A 1 73 ? 21.487 4.468 -18.887 1.00 85.94 73 GLU A CA 1
ATOM 561 C C . GLU A 1 73 ? 20.045 4.524 -18.356 1.00 85.94 73 GLU A C 1
ATOM 563 O O . GLU A 1 73 ? 19.793 4.372 -17.162 1.00 85.94 73 GLU A O 1
ATOM 568 N N . VAL A 1 74 ? 19.068 4.619 -19.263 1.00 86.62 74 VAL A N 1
ATOM 569 C CA . VAL A 1 74 ? 17.645 4.474 -18.930 1.00 86.62 74 VAL A CA 1
ATOM 570 C C . VAL A 1 74 ? 17.372 3.095 -18.322 1.00 86.62 74 VAL A C 1
ATOM 572 O O . VAL A 1 74 ? 16.679 2.995 -17.314 1.00 86.62 74 VAL A O 1
ATOM 575 N N . GLY A 1 75 ? 17.953 2.032 -18.883 1.00 87.81 75 GLY A N 1
ATOM 576 C CA . GLY A 1 75 ? 17.870 0.678 -18.335 1.00 87.81 75 GLY A CA 1
ATOM 577 C C . GLY A 1 75 ? 18.438 0.563 -16.918 1.00 87.81 75 GLY A C 1
ATOM 578 O O . GLY A 1 75 ? 17.818 -0.086 -16.078 1.00 87.81 75 GLY A O 1
ATOM 579 N N . ASN A 1 76 ? 19.557 1.233 -16.621 1.00 90.94 76 ASN A N 1
ATOM 580 C CA . ASN A 1 76 ? 20.139 1.260 -15.273 1.00 90.94 76 ASN A CA 1
ATOM 581 C C . ASN A 1 76 ? 19.179 1.894 -14.256 1.00 90.94 76 ASN A C 1
ATOM 583 O O . ASN A 1 76 ? 18.920 1.318 -13.199 1.00 90.94 76 ASN A O 1
ATOM 587 N N . ARG A 1 77 ? 18.594 3.045 -14.604 1.00 91.69 77 ARG A N 1
ATOM 588 C CA . ARG A 1 77 ? 17.623 3.757 -13.758 1.00 91.69 77 ARG A CA 1
ATOM 589 C C . ARG A 1 77 ? 16.331 2.963 -13.550 1.00 91.69 77 ARG A C 1
ATOM 591 O O . ARG A 1 77 ? 15.873 2.811 -12.419 1.00 91.69 77 ARG A O 1
ATOM 598 N N . VAL A 1 78 ? 15.785 2.366 -14.613 1.00 91.62 78 VAL A N 1
ATOM 599 C CA . VAL A 1 78 ? 14.632 1.448 -14.520 1.00 91.62 78 VAL A CA 1
ATOM 600 C C . VAL A 1 78 ? 14.970 0.241 -13.631 1.00 91.62 78 VAL A C 1
ATOM 602 O O . VAL A 1 78 ? 14.129 -0.200 -12.849 1.00 91.62 78 VAL A O 1
ATOM 605 N N . GLY A 1 79 ? 16.199 -0.276 -13.704 1.00 92.19 79 GLY A N 1
ATOM 606 C CA . GLY A 1 79 ? 16.675 -1.369 -12.856 1.00 92.19 79 GLY A CA 1
ATOM 607 C C . GLY A 1 79 ? 16.735 -0.986 -11.383 1.00 92.19 79 GLY A C 1
ATOM 608 O O . GLY A 1 79 ? 16.268 -1.742 -10.531 1.00 92.19 79 GLY A O 1
ATOM 609 N N . LEU A 1 80 ? 17.228 0.214 -11.081 1.00 93.94 80 LEU A N 1
ATOM 610 C CA . LEU A 1 80 ? 17.233 0.743 -9.721 1.00 93.94 80 LEU A CA 1
ATOM 611 C C . LEU A 1 80 ? 15.807 0.896 -9.170 1.00 93.94 80 LEU A C 1
ATOM 613 O O . LEU A 1 80 ? 15.538 0.461 -8.051 1.00 93.94 80 LEU A O 1
ATOM 617 N N . LEU A 1 81 ? 14.879 1.442 -9.963 1.00 94.12 81 LEU A N 1
ATOM 618 C CA . LEU A 1 81 ? 13.460 1.520 -9.596 1.00 94.12 81 LEU A CA 1
ATOM 619 C C . LEU A 1 81 ? 12.848 0.146 -9.326 1.00 94.12 81 LEU A C 1
ATOM 621 O O . LEU A 1 81 ? 12.105 -0.018 -8.359 1.00 94.12 81 LEU A O 1
ATOM 625 N N . TYR A 1 82 ? 13.165 -0.844 -10.161 1.00 95.00 82 TYR A N 1
ATOM 626 C CA . TYR A 1 82 ? 12.696 -2.213 -9.974 1.00 95.00 82 TYR A CA 1
ATOM 627 C C . TYR A 1 82 ? 13.150 -2.768 -8.620 1.00 95.00 82 TYR A C 1
ATOM 629 O O . TYR A 1 82 ? 12.323 -3.261 -7.855 1.00 95.00 82 TYR A O 1
ATOM 637 N N . VAL A 1 83 ? 14.440 -2.638 -8.290 1.00 96.00 83 VAL A N 1
ATOM 638 C CA . VAL A 1 83 ? 14.993 -3.099 -7.005 1.00 96.00 83 VAL A CA 1
ATOM 639 C C . VAL A 1 83 ? 14.329 -2.381 -5.831 1.00 96.00 83 VAL A C 1
ATOM 641 O O . VAL A 1 83 ? 13.882 -3.038 -4.892 1.00 96.00 83 VAL A O 1
ATOM 644 N N . LYS A 1 84 ? 14.181 -1.054 -5.904 1.00 96.00 84 LYS A N 1
ATOM 645 C CA . LYS A 1 84 ? 13.486 -0.275 -4.871 1.00 96.00 84 LYS A CA 1
ATOM 646 C C . LYS A 1 84 ? 12.041 -0.747 -4.667 1.00 96.00 84 LYS A C 1
ATOM 648 O O . LYS A 1 84 ? 11.606 -0.928 -3.531 1.00 96.00 84 LYS A O 1
ATOM 653 N N . LEU A 1 85 ? 11.306 -1.029 -5.744 1.00 95.69 85 LEU A N 1
ATOM 654 C CA . LEU A 1 85 ? 9.939 -1.549 -5.644 1.00 95.69 85 LEU A CA 1
ATOM 655 C C . LEU A 1 85 ? 9.860 -2.984 -5.115 1.00 95.69 85 LEU A C 1
ATOM 657 O O . LEU A 1 85 ? 8.862 -3.332 -4.481 1.00 95.69 85 LEU A O 1
ATOM 661 N N . ILE A 1 86 ? 10.887 -3.812 -5.326 1.00 95.94 86 ILE A N 1
ATOM 662 C CA . ILE A 1 86 ? 10.995 -5.114 -4.655 1.00 95.94 86 ILE A CA 1
ATOM 663 C C . ILE A 1 86 ? 11.121 -4.912 -3.143 1.00 95.94 86 ILE A C 1
ATOM 665 O O . ILE A 1 86 ? 10.368 -5.534 -2.394 1.00 95.94 86 ILE A O 1
ATOM 669 N N . SER A 1 87 ? 11.974 -3.990 -2.688 1.00 94.94 87 SER A N 1
ATOM 670 C CA . SER A 1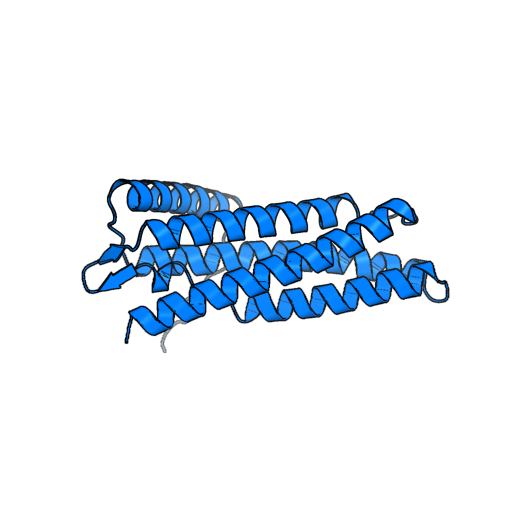 87 ? 12.091 -3.661 -1.261 1.00 94.94 87 SER A CA 1
ATOM 671 C C . SER A 1 87 ? 10.772 -3.134 -0.676 1.00 94.94 87 SER A C 1
ATOM 673 O O . SER A 1 87 ? 10.347 -3.576 0.390 1.00 94.94 87 SER A O 1
ATOM 675 N N . ILE A 1 88 ? 10.055 -2.267 -1.399 1.00 94.19 88 ILE A N 1
ATOM 676 C CA . ILE A 1 88 ? 8.696 -1.821 -1.030 1.00 94.19 88 ILE A CA 1
ATOM 677 C C . ILE A 1 88 ? 7.742 -3.020 -0.918 1.00 94.19 88 ILE A C 1
ATOM 679 O O . ILE A 1 88 ? 6.979 -3.124 0.046 1.00 94.19 88 ILE A O 1
ATOM 683 N N . GLN A 1 89 ? 7.784 -3.959 -1.869 1.00 94.31 89 GLN A N 1
ATOM 684 C CA . GLN A 1 89 ? 6.949 -5.160 -1.829 1.00 94.31 89 GLN A CA 1
ATOM 685 C C . GLN A 1 89 ? 7.229 -6.014 -0.583 1.00 94.31 89 GLN A C 1
ATOM 687 O O . GLN A 1 89 ? 6.293 -6.541 0.020 1.00 94.31 89 GLN A O 1
ATOM 692 N N . GLU A 1 90 ? 8.493 -6.165 -0.190 1.00 92.31 90 GLU A N 1
ATOM 693 C CA . GLU A 1 90 ? 8.885 -6.893 1.022 1.00 92.31 90 GLU A CA 1
ATOM 694 C C . GLU A 1 90 ? 8.364 -6.213 2.291 1.00 92.31 90 GLU A C 1
ATOM 696 O O . GLU A 1 90 ? 7.786 -6.880 3.156 1.00 92.31 90 GLU A O 1
ATOM 701 N N . ILE A 1 91 ? 8.463 -4.883 2.365 1.00 91.12 91 ILE A N 1
ATOM 702 C CA . ILE A 1 91 ? 7.903 -4.096 3.469 1.00 91.12 91 ILE A CA 1
ATOM 703 C C . ILE A 1 91 ? 6.383 -4.299 3.570 1.00 91.12 91 ILE A C 1
ATOM 705 O O . ILE A 1 91 ? 5.856 -4.539 4.659 1.00 91.12 91 ILE A O 1
ATOM 709 N N . VAL A 1 92 ? 5.662 -4.251 2.446 1.00 89.88 92 VAL A N 1
ATOM 710 C CA . VAL A 1 92 ? 4.206 -4.480 2.409 1.00 89.88 92 VAL A CA 1
ATOM 711 C C . VAL A 1 92 ? 3.847 -5.912 2.820 1.00 89.88 92 VAL A C 1
ATOM 713 O O . VAL A 1 92 ? 2.916 -6.117 3.601 1.00 89.88 92 VAL A O 1
ATOM 716 N N . LYS A 1 93 ? 4.620 -6.913 2.381 1.00 87.25 93 LYS A N 1
ATOM 717 C CA . LYS A 1 93 ? 4.435 -8.313 2.800 1.00 87.25 93 LYS A CA 1
ATOM 718 C C . LYS A 1 93 ? 4.572 -8.474 4.317 1.00 87.25 93 LYS A C 1
ATOM 720 O O . LYS A 1 93 ? 3.785 -9.211 4.923 1.00 87.25 93 LYS A O 1
ATOM 725 N N . GLY A 1 94 ? 5.535 -7.776 4.922 1.00 83.31 94 GLY A N 1
ATOM 726 C CA . GLY A 1 94 ? 5.782 -7.774 6.365 1.00 83.31 94 GLY A CA 1
ATOM 727 C C . GLY A 1 94 ? 4.783 -6.949 7.187 1.00 83.31 94 GLY A C 1
ATOM 728 O O . GLY A 1 94 ? 4.578 -7.236 8.364 1.00 83.31 94 GLY A O 1
ATOM 729 N N . SER A 1 95 ? 4.107 -5.966 6.586 1.00 76.12 95 SER A N 1
ATOM 730 C CA . SER A 1 95 ? 3.264 -4.987 7.293 1.00 76.12 95 SER A CA 1
ATOM 731 C C . SER A 1 95 ? 1.772 -5.354 7.358 1.00 76.12 95 SER A C 1
ATOM 733 O O . SER A 1 95 ? 0.896 -4.490 7.417 1.00 76.12 95 SER A O 1
ATOM 735 N N . GLY A 1 96 ? 1.465 -6.655 7.406 1.00 74.44 96 GLY A N 1
ATOM 736 C CA . GLY A 1 96 ? 0.099 -7.200 7.381 1.00 74.44 96 GLY A CA 1
ATOM 737 C C . GLY A 1 96 ? -0.740 -6.993 8.647 1.00 74.44 96 GLY A C 1
ATOM 738 O O . GLY A 1 96 ? -1.664 -7.769 8.887 1.00 74.44 96 GLY A O 1
ATOM 739 N N . GLU A 1 97 ? -0.401 -6.020 9.490 1.00 82.25 97 GLU A N 1
ATOM 740 C CA . GLU A 1 97 ? -1.133 -5.653 10.703 1.00 82.25 97 GLU A CA 1
ATOM 741 C C . GLU A 1 97 ? -1.256 -4.130 10.792 1.00 82.25 97 GLU A C 1
ATOM 743 O O . GLU A 1 97 ? -0.345 -3.417 10.392 1.00 82.25 97 GLU A O 1
ATOM 748 N N . GLY A 1 98 ? -2.350 -3.635 11.362 1.00 89.31 98 GLY A N 1
ATOM 749 C CA . GLY A 1 98 ? -2.514 -2.225 11.718 1.00 89.31 98 GLY A CA 1
ATOM 750 C C . GLY A 1 98 ? -3.922 -1.969 12.234 1.00 89.31 98 GLY A C 1
ATOM 751 O O . GLY A 1 98 ? -4.119 -1.654 13.408 1.00 89.31 98 GLY A O 1
ATOM 752 N N . TYR A 1 99 ? -4.920 -2.265 11.405 1.00 93.25 99 TYR A N 1
ATOM 753 C CA . TYR A 1 99 ? -6.334 -2.095 11.733 1.00 93.25 99 TYR A CA 1
ATOM 754 C C . TYR A 1 99 ? -6.736 -2.970 12.922 1.00 93.25 99 TYR A C 1
ATOM 756 O O . TYR A 1 99 ? -7.401 -2.511 13.853 1.00 93.25 99 TYR A O 1
ATOM 764 N N . ARG A 1 100 ? -6.269 -4.229 12.972 1.00 92.81 100 ARG A N 1
ATOM 765 C CA . ARG A 1 100 ? -6.521 -5.094 14.140 1.00 92.81 100 ARG A CA 1
ATOM 766 C C . ARG A 1 100 ? -5.862 -4.609 15.426 1.00 92.81 100 ARG A C 1
ATOM 768 O O . ARG A 1 100 ? -6.309 -5.011 16.500 1.00 92.81 100 ARG A O 1
ATOM 775 N N . LEU A 1 101 ? -4.777 -3.839 15.326 1.00 91.81 101 LEU A N 1
ATOM 776 C CA . LEU A 1 101 ? -4.046 -3.310 16.478 1.00 91.81 101 LEU A CA 1
ATOM 777 C C . LEU A 1 101 ? -4.745 -2.072 17.039 1.00 91.81 101 LEU A C 1
ATOM 779 O O . 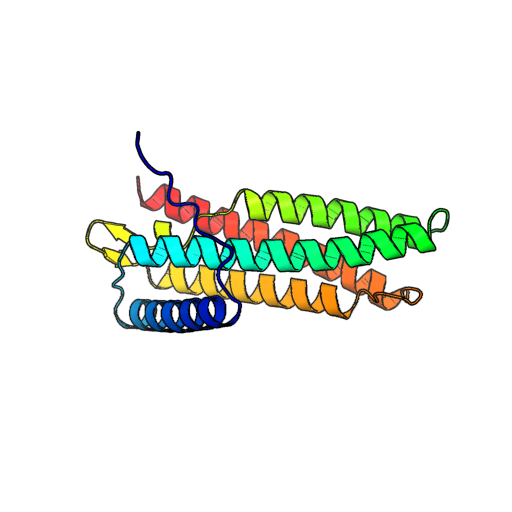LEU A 1 101 ? -4.799 -1.922 18.254 1.00 91.81 101 LEU A O 1
ATOM 783 N N . ALA A 1 102 ? -5.374 -1.269 16.174 1.00 90.69 102 ALA A N 1
ATOM 784 C CA . ALA A 1 102 ? -6.224 -0.150 16.579 1.00 90.69 102 ALA A CA 1
ATOM 785 C C . ALA A 1 102 ? -7.476 -0.591 17.368 1.00 90.69 102 ALA A C 1
ATOM 787 O O . ALA A 1 102 ? -8.060 0.210 18.097 1.00 90.69 102 ALA A O 1
ATOM 788 N N . CYS A 1 103 ? -7.887 -1.859 17.257 1.00 90.94 103 CYS A N 1
ATOM 789 C CA . CYS A 1 103 ? -8.952 -2.440 18.072 1.00 90.94 103 CYS A CA 1
ATOM 790 C C . CYS A 1 103 ? -8.417 -2.851 19.453 1.00 90.94 103 CYS A C 1
ATOM 792 O O . CYS A 1 103 ? -7.539 -3.697 19.562 1.00 90.94 103 CYS A O 1
ATOM 794 N N . LEU A 1 104 ? -8.969 -2.321 20.531 1.00 84.12 104 LEU A N 1
ATOM 795 C CA . LEU A 1 104 ? -8.677 -2.696 21.912 1.00 84.12 104 LEU A CA 1
ATOM 796 C C . LEU A 1 104 ? -9.516 -3.910 22.363 1.00 84.12 104 LEU A C 1
ATOM 798 O O . LEU A 1 104 ? -10.489 -4.293 21.695 1.00 84.12 104 LEU A O 1
ATOM 802 N N . PRO A 1 105 ? -9.166 -4.540 23.504 1.00 78.50 105 PRO A N 1
ATOM 803 C CA . PRO A 1 105 ? -10.035 -5.513 24.159 1.00 78.50 105 PRO A CA 1
ATOM 804 C C . PRO A 1 105 ? -11.452 -4.957 24.354 1.00 78.50 105 PRO A C 1
ATOM 806 O O . PRO A 1 105 ? -11.641 -3.75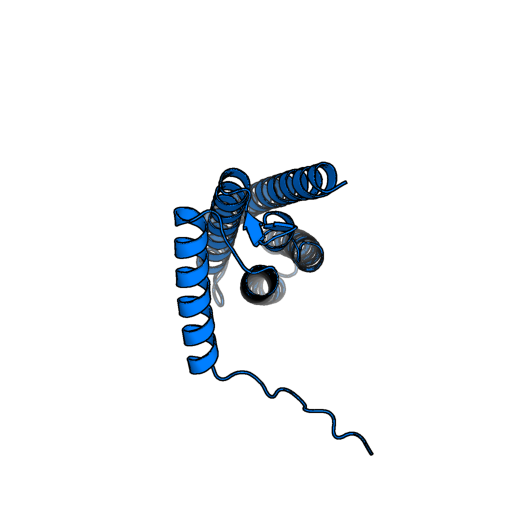6 24.530 1.00 78.50 105 PRO A O 1
ATOM 809 N N . LYS A 1 106 ? -12.462 -5.835 24.330 1.00 82.38 106 LYS A N 1
ATOM 810 C CA . LYS A 1 106 ? -13.897 -5.476 24.404 1.00 82.38 106 LYS A CA 1
ATOM 811 C C . LYS A 1 106 ? -14.448 -4.721 23.179 1.00 82.38 106 LYS A C 1
ATOM 813 O O . LYS A 1 106 ? -15.590 -4.280 23.212 1.00 82.38 106 LYS A O 1
ATOM 818 N N . GLY A 1 107 ? -13.682 -4.631 22.088 1.00 84.38 107 GLY A N 1
ATOM 819 C CA . GLY A 1 107 ? -14.161 -4.118 20.797 1.00 84.38 107 GLY A CA 1
ATOM 820 C C . GLY A 1 107 ? -14.151 -2.596 20.664 1.00 84.38 107 GLY A C 1
ATOM 821 O O . GLY A 1 107 ? -14.673 -2.076 19.682 1.00 84.38 107 GLY A O 1
ATOM 822 N N . GLN A 1 108 ? -13.559 -1.882 21.624 1.00 90.94 108 GLN A N 1
ATOM 823 C CA . GLN A 1 108 ? -13.283 -0.450 21.492 1.00 90.94 108 GLN A CA 1
ATOM 824 C C . GLN A 1 108 ? -12.198 -0.217 20.442 1.00 90.94 108 GLN A C 1
ATOM 826 O O . GLN A 1 108 ? -11.337 -1.069 20.246 1.00 90.94 108 GLN A O 1
ATOM 831 N N . VAL A 1 109 ? -12.214 0.928 19.769 1.00 91.88 109 VAL A N 1
ATOM 832 C CA . VAL A 1 109 ? -11.236 1.261 18.729 1.00 91.88 109 VAL A CA 1
ATOM 833 C C . VAL A 1 109 ? -10.619 2.621 19.003 1.00 91.88 109 VAL A C 1
ATOM 835 O O . VAL A 1 109 ? -11.325 3.590 19.278 1.00 91.88 109 VAL A O 1
ATOM 838 N N . ASN A 1 110 ? -9.297 2.712 18.870 1.00 92.50 110 ASN A N 1
ATOM 839 C CA . ASN A 1 110 ? -8.613 3.995 18.809 1.00 92.50 110 ASN A CA 1
ATOM 840 C C . ASN A 1 110 ? -8.895 4.645 17.443 1.00 92.50 110 ASN A C 1
ATOM 842 O O . ASN A 1 110 ? -8.171 4.430 16.470 1.00 92.50 110 ASN A O 1
ATOM 846 N N . VAL A 1 111 ? -9.990 5.407 17.365 1.00 93.25 111 VAL A N 1
ATOM 847 C CA . VAL A 1 111 ? -10.472 6.027 16.119 1.00 93.25 111 VAL A CA 1
ATOM 848 C C . VAL A 1 111 ? -9.447 6.990 15.523 1.00 93.25 111 VAL A C 1
ATOM 850 O O . VAL A 1 111 ? -9.339 7.067 14.303 1.00 93.25 111 VAL A O 1
ATOM 853 N N . SER A 1 112 ? -8.683 7.700 16.358 1.00 92.94 112 SER A N 1
ATOM 854 C CA . SER A 1 112 ? -7.639 8.615 15.883 1.00 92.94 112 SER A CA 1
ATOM 855 C C . SER A 1 112 ? -6.576 7.856 15.085 1.00 92.94 112 SER A C 1
ATOM 857 O O . SER A 1 112 ? -6.334 8.157 13.919 1.00 92.94 112 SER A O 1
ATOM 859 N N . MET A 1 113 ? -6.037 6.783 15.671 1.00 92.38 113 MET A N 1
ATOM 860 C CA . MET A 1 113 ? -5.030 5.946 15.013 1.00 92.38 113 MET A CA 1
ATOM 861 C C . MET A 1 113 ? -5.589 5.209 13.793 1.00 92.38 113 MET A C 1
ATOM 863 O O . MET A 1 113 ? -4.889 5.040 12.799 1.00 92.38 113 MET A O 1
ATOM 867 N N . LEU A 1 114 ? -6.860 4.794 13.839 1.00 93.69 114 LEU A N 1
ATOM 868 C CA . LEU A 1 114 ? -7.539 4.182 12.696 1.00 93.69 114 LEU A CA 1
ATOM 869 C C . LEU A 1 114 ? -7.624 5.145 11.500 1.00 93.69 114 LEU A C 1
ATOM 871 O O . LEU A 1 114 ? -7.367 4.733 10.372 1.00 93.69 114 LEU A O 1
ATOM 875 N N . LYS A 1 115 ? -7.987 6.411 11.741 1.00 94.75 115 LYS A N 1
ATOM 876 C CA . LYS A 1 115 ? -8.054 7.444 10.695 1.00 94.75 115 LYS A CA 1
ATOM 877 C C . LYS A 1 115 ? -6.679 7.730 10.102 1.00 94.75 115 LYS A C 1
ATOM 879 O O . LYS A 1 115 ? -6.570 7.871 8.890 1.00 94.75 115 LYS A O 1
ATOM 884 N N . GLU A 1 116 ? -5.648 7.775 10.940 1.00 95.31 116 GLU A N 1
ATOM 885 C CA . GLU A 1 116 ? -4.279 8.002 10.482 1.00 95.31 116 GLU A CA 1
ATOM 886 C C . GLU A 1 116 ? -3.765 6.837 9.622 1.00 95.31 116 GLU A C 1
ATOM 888 O O . GLU A 1 116 ? -3.211 7.065 8.549 1.00 95.31 116 GLU A O 1
ATOM 893 N N . LEU A 1 117 ? -4.028 5.587 10.029 1.00 94.00 117 LEU A N 1
ATOM 894 C CA . LEU A 1 117 ? -3.733 4.403 9.213 1.00 94.00 117 LEU A CA 1
ATOM 895 C C . LEU A 1 117 ? -4.439 4.458 7.856 1.00 94.00 117 LEU A C 1
ATOM 897 O O . LEU A 1 117 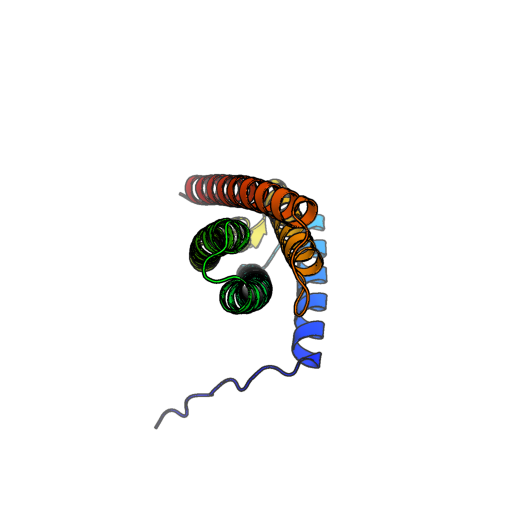? -3.803 4.214 6.834 1.00 94.00 117 LEU A O 1
ATOM 901 N N . LEU A 1 118 ? -5.732 4.799 7.849 1.00 94.12 118 LEU A N 1
ATOM 902 C CA . LEU A 1 118 ? -6.516 4.899 6.620 1.00 94.12 118 LEU A CA 1
ATOM 903 C C . LEU A 1 118 ? -5.936 5.954 5.675 1.00 94.12 118 LEU A C 1
ATOM 905 O O . LEU A 1 118 ? -5.745 5.666 4.499 1.00 94.12 118 LEU A O 1
ATOM 909 N N . LYS A 1 119 ? -5.598 7.137 6.197 1.00 95.62 119 LYS A N 1
ATOM 910 C CA . LYS A 1 119 ? -4.985 8.217 5.420 1.00 95.62 119 LYS A CA 1
ATOM 911 C C . LYS A 1 119 ? -3.666 7.774 4.781 1.00 95.62 119 LYS A C 1
ATOM 913 O O . LYS A 1 119 ? -3.477 7.954 3.583 1.00 95.62 119 LYS A O 1
ATOM 918 N N . ILE A 1 120 ? -2.775 7.158 5.561 1.00 95.44 120 ILE A N 1
ATOM 919 C CA . ILE A 1 120 ? -1.487 6.672 5.049 1.00 95.44 120 ILE A CA 1
ATOM 920 C C . ILE A 1 120 ? -1.699 5.591 3.978 1.00 95.44 120 ILE A C 1
ATOM 922 O O . ILE A 1 120 ? -1.057 5.631 2.932 1.00 95.44 120 ILE A O 1
ATOM 926 N N . ASP A 1 121 ? -2.612 4.643 4.201 1.00 94.44 121 ASP A N 1
ATOM 927 C CA . ASP A 1 121 ? -2.896 3.578 3.233 1.00 94.44 121 ASP A CA 1
ATOM 928 C C . ASP A 1 121 ? -3.541 4.111 1.939 1.00 94.44 121 ASP A C 1
ATOM 930 O O . ASP A 1 121 ? -3.260 3.592 0.854 1.00 94.44 121 ASP A O 1
ATOM 934 N N . GLU A 1 122 ? -4.372 5.154 2.026 1.00 94.00 122 GLU A N 1
ATOM 935 C CA . GLU A 1 122 ? -4.927 5.863 0.867 1.00 94.00 122 GLU A CA 1
ATOM 936 C C . GLU A 1 122 ? -3.832 6.572 0.059 1.00 94.00 122 GLU A C 1
ATOM 938 O O . GLU A 1 122 ? -3.783 6.406 -1.161 1.00 94.00 122 GLU A O 1
ATOM 943 N N . GLU A 1 123 ? -2.924 7.295 0.720 1.00 96.31 123 GLU A N 1
ATOM 944 C CA . GLU A 1 123 ? -1.786 7.969 0.077 1.00 96.31 123 GLU A CA 1
ATOM 945 C C . GLU A 1 123 ? -0.839 6.956 -0.597 1.00 96.31 123 GLU A C 1
ATOM 947 O O . GLU A 1 123 ? -0.496 7.107 -1.772 1.00 96.31 123 GLU A O 1
ATOM 952 N N . ILE A 1 124 ? -0.501 5.851 0.083 1.00 95.56 124 ILE A N 1
ATOM 953 C CA . ILE A 1 124 ? 0.292 4.752 -0.499 1.00 95.56 124 ILE A CA 1
ATOM 954 C C . ILE A 1 124 ? -0.399 4.197 -1.751 1.00 95.56 124 ILE A C 1
ATOM 956 O O . ILE A 1 124 ? 0.234 3.996 -2.793 1.00 95.56 124 ILE A O 1
ATOM 960 N N . ALA A 1 125 ? -1.707 3.937 -1.674 1.00 93.50 125 ALA A N 1
ATOM 961 C CA . ALA A 1 125 ? -2.458 3.400 -2.800 1.00 93.50 125 ALA A CA 1
ATOM 962 C C . ALA A 1 125 ? -2.510 4.376 -3.985 1.00 93.50 125 ALA A C 1
ATOM 964 O O . ALA A 1 125 ? -2.477 3.922 -5.132 1.00 93.50 125 ALA A O 1
ATOM 965 N N . GLN A 1 126 ? -2.593 5.685 -3.733 1.00 95.44 126 GLN A N 1
ATOM 966 C CA . GLN A 1 126 ? -2.544 6.721 -4.767 1.00 95.44 126 GLN A CA 1
ATOM 967 C C . GLN A 1 126 ? -1.182 6.742 -5.462 1.00 95.44 126 GLN A C 1
ATOM 969 O O . GLN A 1 126 ? -1.139 6.624 -6.685 1.00 95.44 126 GLN A O 1
ATOM 974 N N . PHE A 1 127 ? -0.083 6.772 -4.709 1.00 96.12 127 PHE A N 1
ATOM 975 C CA . PHE A 1 127 ? 1.261 6.778 -5.286 1.00 96.12 127 PHE A CA 1
ATOM 976 C C . PHE A 1 127 ? 1.573 5.530 -6.114 1.00 96.12 127 PHE A C 1
ATOM 978 O O . PHE A 1 127 ? 2.128 5.637 -7.208 1.00 96.12 127 PHE A O 1
ATOM 985 N N . ILE A 1 128 ? 1.149 4.341 -5.672 1.00 94.69 128 ILE A N 1
ATOM 986 C CA . ILE A 1 128 ? 1.313 3.122 -6.480 1.00 94.69 128 ILE A CA 1
ATOM 987 C C . ILE A 1 128 ? 0.521 3.217 -7.798 1.00 94.69 128 ILE A C 1
ATOM 989 O O . ILE A 1 128 ? 0.971 2.692 -8.818 1.00 94.69 128 ILE A O 1
ATOM 993 N N . ASN A 1 129 ? -0.636 3.889 -7.813 1.00 93.94 129 ASN A N 1
ATOM 994 C CA . ASN A 1 129 ? -1.378 4.114 -9.060 1.00 93.94 129 ASN A CA 1
ATOM 995 C C . ASN A 1 129 ? -0.666 5.103 -9.966 1.00 93.94 129 ASN A C 1
ATOM 997 O O . ASN A 1 129 ? -0.572 4.838 -11.159 1.00 93.94 129 ASN A O 1
ATOM 1001 N N . SER A 1 130 ? -0.122 6.187 -9.413 1.00 94.19 130 SER A N 1
ATOM 1002 C CA . SER A 1 130 ? 0.692 7.131 -10.178 1.00 94.19 130 SER A CA 1
ATOM 1003 C C . SER A 1 130 ? 1.879 6.419 -10.827 1.00 94.19 130 SER A C 1
ATOM 1005 O O . SER A 1 130 ? 2.066 6.538 -12.033 1.00 94.19 130 SER A O 1
ATOM 1007 N N . LEU A 1 131 ? 2.596 5.559 -10.090 1.00 93.56 131 LEU A N 1
ATOM 1008 C CA . LEU A 1 131 ? 3.648 4.710 -10.668 1.00 93.56 131 LEU A CA 1
ATOM 1009 C C . LEU A 1 131 ? 3.122 3.800 -11.775 1.00 93.56 131 LEU A C 1
ATOM 1011 O O . LEU A 1 131 ? 3.766 3.633 -12.811 1.00 93.56 131 LEU A O 1
ATOM 1015 N N . TYR A 1 132 ? 1.958 3.187 -11.563 1.00 91.81 132 TYR A N 1
ATOM 1016 C CA . TYR A 1 132 ? 1.360 2.334 -12.575 1.00 91.81 132 TYR A CA 1
ATOM 1017 C C . TYR A 1 132 ? 1.055 3.112 -13.856 1.00 91.81 132 TYR A C 1
ATOM 1019 O O . TYR A 1 132 ? 1.326 2.582 -14.929 1.00 91.81 132 TYR A O 1
ATOM 1027 N N . GLU A 1 133 ? 0.527 4.328 -13.778 1.00 90.75 133 GLU A N 1
ATOM 1028 C CA . GLU A 1 133 ? 0.199 5.138 -14.957 1.00 90.75 133 GLU A CA 1
ATOM 1029 C C . GLU A 1 133 ? 1.444 5.729 -15.635 1.00 90.75 133 GLU A C 1
ATOM 1031 O O . GLU A 1 133 ? 1.551 5.682 -16.862 1.00 90.75 133 GLU A O 1
ATOM 1036 N N . LEU A 1 134 ? 2.420 6.206 -14.855 1.00 89.06 134 LEU A N 1
ATOM 1037 C CA . LEU A 1 134 ? 3.662 6.800 -15.366 1.00 89.06 134 LEU A CA 1
ATOM 1038 C C . LEU A 1 134 ? 4.537 5.797 -16.109 1.00 89.06 134 LEU A C 1
ATOM 1040 O O . LEU A 1 134 ? 5.205 6.155 -17.079 1.00 89.06 134 LEU A O 1
ATOM 1044 N N . ILE A 1 135 ? 4.545 4.539 -15.666 1.00 85.56 135 ILE A N 1
ATOM 1045 C CA . ILE A 1 135 ? 5.369 3.495 -16.263 1.00 85.56 135 ILE A CA 1
ATOM 1046 C C . ILE A 1 135 ? 4.599 2.899 -17.461 1.00 85.56 135 ILE A C 1
ATOM 1048 O O . ILE A 1 135 ? 3.596 2.191 -17.283 1.00 85.56 135 ILE A O 1
ATOM 1052 N N . PRO A 1 136 ? 5.033 3.145 -18.712 1.00 81.62 136 PRO A N 1
ATOM 1053 C CA . PRO A 1 136 ? 4.371 2.621 -19.893 1.00 81.62 136 PRO A CA 1
ATOM 1054 C C . PRO A 1 136 ? 4.617 1.119 -20.047 1.00 81.62 136 PRO A C 1
ATOM 1056 O O . PRO A 1 136 ? 5.623 0.563 -19.612 1.00 81.62 136 PRO A O 1
ATOM 1059 N N . GLN A 1 137 ? 3.689 0.436 -20.719 1.00 71.25 137 GLN A N 1
ATOM 1060 C CA . GLN A 1 137 ? 3.766 -1.017 -20.896 1.00 71.25 137 GLN A CA 1
ATOM 1061 C C . GLN A 1 137 ? 4.529 -1.459 -22.159 1.00 71.25 137 GLN A C 1
ATOM 1063 O O . GLN A 1 137 ? 4.991 -2.600 -22.212 1.00 71.25 137 GLN A O 1
ATOM 1068 N N . LYS A 1 138 ? 4.580 -0.620 -23.203 1.00 67.44 138 LYS A N 1
ATOM 1069 C CA . LYS A 1 138 ? 5.056 -1.005 -24.551 1.00 67.44 138 LYS A CA 1
ATOM 1070 C C . LYS A 1 138 ? 5.937 0.034 -25.250 1.00 67.44 138 LYS A C 1
ATOM 1072 O O . LYS A 1 138 ? 6.456 -0.261 -26.319 1.00 67.44 138 LYS A O 1
ATOM 1077 N N . SER A 1 139 ? 6.061 1.237 -24.701 1.00 67.31 139 SER A N 1
ATOM 1078 C CA . SER A 1 139 ? 6.852 2.317 -25.294 1.00 67.31 139 SER A CA 1
ATOM 1079 C C . SER A 1 139 ? 8.118 2.565 -24.487 1.00 67.31 139 SER A C 1
ATOM 1081 O O . SER A 1 139 ? 8.243 2.117 -23.347 1.00 67.31 139 SER A O 1
ATOM 1083 N N . THR A 1 140 ? 9.039 3.321 -25.072 1.00 70.06 140 THR A N 1
ATOM 1084 C CA . THR A 1 140 ? 10.156 3.915 -24.343 1.00 70.06 140 THR A CA 1
ATOM 1085 C C . THR A 1 140 ? 9.629 4.808 -23.220 1.00 70.06 140 THR A C 1
ATOM 1087 O O . THR A 1 140 ? 8.662 5.555 -23.394 1.00 70.06 140 THR A O 1
ATOM 1090 N N . VAL A 1 141 ? 10.258 4.701 -22.053 1.00 75.56 141 VAL A N 1
ATOM 1091 C CA . VAL A 1 141 ? 10.039 5.608 -20.926 1.00 75.56 141 VAL A CA 1
ATOM 1092 C C . VAL A 1 141 ? 10.637 6.969 -21.270 1.00 75.56 141 VAL A C 1
ATOM 1094 O O . VAL A 1 141 ? 11.753 7.042 -21.782 1.00 75.56 141 VAL A O 1
ATOM 1097 N N . LYS A 1 142 ? 9.894 8.045 -20.994 1.00 81.69 142 LYS A N 1
ATOM 1098 C CA . LYS A 1 142 ? 10.433 9.407 -21.051 1.00 81.69 142 LYS A CA 1
ATOM 1099 C C . LYS A 1 142 ? 11.257 9.677 -19.797 1.00 81.69 142 LYS A C 1
ATOM 1101 O O . LYS A 1 142 ? 10.879 9.242 -18.714 1.00 81.69 142 LYS A O 1
ATOM 1106 N N . GLU A 1 143 ? 12.340 10.431 -19.938 1.00 82.94 143 GLU A N 1
ATOM 1107 C CA . GLU A 1 143 ? 13.240 10.737 -18.822 1.00 82.94 143 GLU A CA 1
ATOM 1108 C C . GLU A 1 143 ? 12.539 11.474 -17.669 1.00 82.94 143 GLU A C 1
ATOM 1110 O O . GLU A 1 143 ? 12.787 11.169 -16.504 1.00 82.94 143 GLU A O 1
ATOM 1115 N N . GLU A 1 144 ? 11.614 12.379 -17.997 1.00 85.44 144 GLU A N 1
ATOM 1116 C CA . GLU A 1 144 ? 10.769 13.093 -17.030 1.00 85.44 144 GLU A CA 1
ATOM 1117 C C . GLU A 1 144 ? 9.893 12.128 -16.224 1.00 85.44 144 GLU A C 1
ATOM 1119 O O . GLU A 1 144 ? 9.934 12.143 -14.999 1.00 85.44 144 GLU A O 1
ATOM 1124 N N . GLY A 1 145 ? 9.184 11.216 -16.899 1.00 87.12 145 GLY A N 1
ATOM 1125 C CA . GLY A 1 145 ? 8.347 10.217 -16.225 1.00 87.12 145 GLY A CA 1
ATOM 1126 C C . GLY A 1 145 ? 9.158 9.227 -15.384 1.00 87.12 145 GLY A C 1
ATOM 1127 O O . GLY A 1 145 ? 8.661 8.711 -14.389 1.00 87.12 145 GLY A O 1
ATOM 1128 N N . LEU A 1 146 ? 10.421 8.980 -15.750 1.00 88.94 146 LEU A N 1
ATOM 1129 C CA . LEU A 1 146 ? 11.331 8.171 -14.940 1.00 88.94 146 LEU A CA 1
ATOM 1130 C C . LEU A 1 146 ? 11.765 8.900 -13.668 1.00 88.94 146 LEU A C 1
ATOM 1132 O O . LEU A 1 146 ? 11.807 8.284 -12.610 1.00 88.94 146 LEU A O 1
ATOM 1136 N N . ARG A 1 147 ? 12.060 10.201 -13.771 1.00 91.38 147 ARG A N 1
ATOM 1137 C CA . ARG A 1 147 ? 12.402 11.041 -12.618 1.00 91.38 147 ARG A CA 1
ATOM 1138 C C . ARG A 1 147 ? 11.221 11.159 -11.654 1.00 91.38 147 ARG A C 1
ATOM 1140 O O . ARG A 1 147 ? 11.392 10.956 -10.462 1.00 91.38 147 ARG A O 1
ATOM 1147 N N . GLU A 1 148 ? 10.021 11.386 -12.176 1.00 93.62 148 GLU A N 1
ATOM 1148 C CA . GLU A 1 148 ? 8.801 11.428 -11.363 1.00 93.62 148 GLU A CA 1
ATOM 1149 C C . GLU A 1 148 ? 8.538 10.078 -10.671 1.00 93.62 148 GLU A C 1
ATOM 1151 O O . GLU A 1 148 ? 8.205 10.027 -9.490 1.00 93.62 148 GLU A O 1
ATOM 1156 N N . ALA A 1 149 ? 8.762 8.958 -11.367 1.00 93.50 149 ALA A N 1
ATOM 1157 C CA . ALA A 1 149 ? 8.660 7.636 -10.753 1.00 93.50 149 ALA A CA 1
ATOM 1158 C C . ALA A 1 149 ? 9.707 7.405 -9.645 1.00 93.50 149 ALA A C 1
ATOM 1160 O O . ALA A 1 149 ? 9.414 6.716 -8.669 1.00 93.50 149 ALA A O 1
ATOM 1161 N N . GLU A 1 150 ? 10.914 7.963 -9.778 1.00 94.19 150 GLU A N 1
ATOM 1162 C CA . GLU A 1 150 ? 11.944 7.937 -8.731 1.00 94.19 150 GLU A CA 1
ATOM 1163 C C . GLU A 1 150 ? 11.505 8.720 -7.494 1.00 94.19 150 GLU A C 1
ATOM 1165 O O . GLU A 1 150 ? 11.589 8.178 -6.394 1.00 94.19 150 GLU A O 1
ATOM 1170 N N . GLU A 1 151 ? 10.972 9.929 -7.670 1.00 95.69 151 GLU A N 1
ATOM 1171 C CA . GLU A 1 151 ? 10.442 10.758 -6.578 1.00 95.69 151 GLU A CA 1
ATOM 1172 C C . GLU A 1 151 ? 9.296 10.048 -5.842 1.00 95.69 151 GLU A C 1
ATOM 1174 O O . GLU A 1 151 ? 9.347 9.882 -4.624 1.00 95.69 151 GLU A O 1
ATOM 1179 N N . ILE A 1 152 ? 8.327 9.499 -6.581 1.00 96.44 152 ILE A N 1
ATOM 1180 C CA . ILE A 1 152 ? 7.200 8.767 -5.985 1.00 96.44 152 ILE A CA 1
ATOM 1181 C C . ILE A 1 152 ? 7.670 7.536 -5.194 1.00 96.44 152 ILE A C 1
ATOM 1183 O O . ILE A 1 152 ? 7.073 7.179 -4.177 1.00 96.44 152 ILE A O 1
ATOM 1187 N N . VAL A 1 153 ? 8.719 6.845 -5.646 1.00 95.81 153 VAL A N 1
ATOM 1188 C CA . VAL A 1 153 ? 9.264 5.693 -4.913 1.00 95.81 153 VAL A CA 1
ATOM 1189 C C . VAL A 1 153 ? 9.890 6.114 -3.580 1.00 95.81 153 VAL A C 1
ATOM 1191 O O . VAL A 1 153 ? 9.708 5.402 -2.592 1.00 95.81 153 VAL A O 1
ATOM 1194 N N . GLU A 1 154 ? 10.578 7.255 -3.517 1.00 95.12 154 GLU A N 1
ATOM 1195 C CA . GLU A 1 154 ? 11.109 7.797 -2.255 1.00 95.12 154 GLU A CA 1
ATOM 1196 C C . GLU A 1 154 ? 9.985 8.223 -1.296 1.00 95.12 154 GLU A C 1
ATOM 1198 O O . GLU A 1 154 ? 10.015 7.900 -0.101 1.00 95.12 154 GLU A O 1
ATOM 1203 N N . ASP A 1 155 ? 8.938 8.863 -1.820 1.00 96.19 155 ASP A N 1
ATOM 1204 C CA . ASP A 1 155 ? 7.751 9.222 -1.038 1.00 96.19 155 ASP A CA 1
ATOM 1205 C C . ASP A 1 155 ? 7.041 7.974 -0.486 1.00 96.19 155 ASP A C 1
ATOM 1207 O O . ASP A 1 155 ? 6.631 7.935 0.679 1.00 96.19 155 ASP A O 1
ATOM 1211 N N . LEU A 1 156 ? 6.959 6.902 -1.282 1.00 95.94 156 LEU A N 1
ATOM 1212 C CA . LEU A 1 156 ? 6.416 5.616 -0.843 1.00 95.94 156 LEU A CA 1
ATOM 1213 C C . LEU A 1 156 ? 7.223 4.991 0.296 1.00 95.94 156 LEU A C 1
ATOM 1215 O O . LEU A 1 156 ? 6.621 4.451 1.228 1.00 95.94 156 LEU A O 1
ATOM 1219 N N . PHE A 1 157 ? 8.558 5.052 0.254 1.00 94.81 157 PHE A N 1
ATOM 1220 C CA . PHE A 1 157 ? 9.382 4.591 1.375 1.00 94.81 157 PHE A CA 1
ATOM 1221 C C . PHE A 1 157 ? 9.081 5.384 2.645 1.00 94.81 157 PHE A C 1
ATOM 1223 O O . PHE A 1 157 ? 8.857 4.782 3.698 1.00 94.81 157 PHE A O 1
ATOM 1230 N N . SER A 1 158 ? 8.997 6.709 2.532 1.00 95.38 158 SER A N 1
ATOM 1231 C CA . SER A 1 158 ? 8.694 7.600 3.656 1.00 95.38 158 SER A CA 1
ATOM 1232 C C . SER A 1 158 ? 7.324 7.298 4.275 1.00 95.38 158 SER A C 1
ATOM 1234 O O . SER A 1 158 ? 7.195 7.182 5.497 1.00 95.38 158 SER A O 1
ATOM 1236 N N . LEU A 1 159 ? 6.295 7.079 3.450 1.00 95.56 159 LEU A N 1
ATOM 1237 C CA . LEU A 1 159 ? 4.961 6.700 3.926 1.00 95.56 159 LEU A CA 1
ATOM 1238 C C . LEU A 1 159 ? 4.931 5.321 4.578 1.00 95.56 159 LEU A C 1
ATOM 1240 O O . LEU A 1 159 ? 4.288 5.140 5.614 1.00 95.56 159 LEU A O 1
ATOM 1244 N N . LEU A 1 160 ? 5.625 4.340 3.999 1.00 94.12 160 LEU A N 1
ATOM 1245 C CA . LEU A 1 160 ? 5.707 3.003 4.579 1.00 94.12 160 LEU A CA 1
ATOM 1246 C C . LEU A 1 160 ? 6.436 3.011 5.922 1.00 94.12 160 LEU A C 1
ATOM 1248 O O . LEU A 1 160 ? 5.999 2.324 6.846 1.00 94.12 160 LEU A O 1
ATOM 1252 N N . GLN A 1 161 ? 7.493 3.810 6.055 1.00 93.81 161 GLN A N 1
ATOM 1253 C CA . GLN A 1 161 ? 8.179 4.006 7.326 1.00 93.81 161 GLN A CA 1
ATOM 1254 C C . GLN A 1 161 ? 7.243 4.640 8.361 1.00 93.81 161 GLN A C 1
ATOM 1256 O O . GLN A 1 161 ? 7.065 4.090 9.448 1.00 93.81 161 GLN A O 1
ATOM 1261 N N . ARG A 1 162 ? 6.553 5.727 8.001 1.00 94.56 162 ARG A N 1
ATOM 1262 C CA . ARG A 1 162 ? 5.564 6.375 8.875 1.00 94.56 162 ARG A CA 1
ATOM 1263 C C . ARG A 1 162 ? 4.465 5.405 9.319 1.00 94.56 162 ARG A C 1
ATOM 1265 O O . ARG A 1 162 ? 4.073 5.381 10.486 1.00 94.56 162 ARG A O 1
ATOM 1272 N N . ARG A 1 163 ? 3.995 4.548 8.408 1.00 94.50 163 ARG A N 1
ATOM 1273 C CA . ARG A 1 163 ? 3.039 3.477 8.721 1.00 94.50 163 ARG A CA 1
ATOM 1274 C C . ARG A 1 163 ? 3.602 2.492 9.747 1.00 94.50 163 ARG A C 1
ATOM 1276 O O . ARG A 1 163 ? 2.891 2.091 10.667 1.00 94.50 163 ARG A O 1
ATOM 1283 N N . GLN A 1 164 ? 4.859 2.076 9.595 1.00 93.12 164 GLN A N 1
ATOM 1284 C CA . GLN A 1 164 ? 5.523 1.165 10.532 1.00 93.12 164 GLN A CA 1
ATOM 1285 C C . GLN A 1 164 ? 5.697 1.786 11.920 1.00 93.12 164 GLN A C 1
ATOM 1287 O O . GLN A 1 164 ? 5.467 1.103 12.918 1.00 93.12 164 GLN A O 1
ATOM 1292 N N . GLU A 1 165 ? 6.053 3.067 11.992 1.00 93.31 165 GLU A N 1
ATOM 1293 C CA . GLU A 1 165 ? 6.172 3.814 13.247 1.00 93.31 165 GLU A CA 1
ATOM 1294 C C . GLU A 1 165 ? 4.832 3.859 13.992 1.00 93.31 165 GLU A C 1
ATOM 1296 O O . GLU A 1 165 ? 4.771 3.514 15.177 1.00 93.31 165 GLU A O 1
ATOM 1301 N N . LEU A 1 166 ? 3.745 4.156 13.272 1.00 93.44 166 LEU A N 1
ATOM 1302 C CA . LEU A 1 166 ? 2.381 4.150 13.805 1.00 93.44 166 LEU A CA 1
ATOM 1303 C C . LEU A 1 166 ? 1.967 2.762 14.324 1.00 93.44 166 LEU A C 1
ATOM 1305 O O . LEU A 1 166 ? 1.395 2.618 15.405 1.00 93.44 166 LEU A O 1
ATOM 1309 N N . ILE A 1 167 ? 2.301 1.703 13.584 1.00 92.62 167 ILE A N 1
ATOM 1310 C CA . ILE A 1 167 ? 2.068 0.319 14.022 1.00 92.62 167 ILE A CA 1
ATOM 1311 C C . ILE A 1 167 ? 2.881 -0.007 15.277 1.00 92.62 167 ILE A C 1
ATOM 1313 O O . ILE A 1 167 ? 2.371 -0.664 16.187 1.00 92.62 167 ILE A O 1
ATOM 1317 N N . ALA A 1 168 ? 4.136 0.433 15.351 1.00 91.75 168 ALA A N 1
ATOM 1318 C CA . ALA A 1 168 ? 4.983 0.216 16.517 1.00 91.75 168 ALA A CA 1
ATOM 1319 C C . ALA A 1 168 ? 4.443 0.945 17.759 1.00 91.75 168 ALA A C 1
ATOM 1321 O O . ALA A 1 168 ? 4.553 0.428 18.872 1.00 91.75 168 ALA A O 1
ATOM 1322 N N . GLU A 1 169 ? 3.839 2.120 17.594 1.00 91.69 169 GLU A N 1
ATOM 1323 C CA . GLU A 1 169 ? 3.121 2.827 18.660 1.00 91.69 169 GLU A CA 1
ATOM 1324 C C . GLU A 1 169 ? 1.870 2.057 19.118 1.00 91.69 169 GLU A C 1
ATOM 1326 O O . GLU A 1 169 ? 1.674 1.825 20.314 1.00 91.69 169 GLU A O 1
ATOM 1331 N N . LEU A 1 170 ? 1.066 1.556 18.176 1.00 89.88 170 LEU A N 1
ATOM 1332 C CA . LEU A 1 170 ? -0.102 0.718 18.474 1.00 89.88 170 LEU A CA 1
ATOM 1333 C C . LEU A 1 170 ? 0.263 -0.587 19.200 1.00 89.88 170 LEU A C 1
ATOM 1335 O O . LEU A 1 170 ? -0.503 -1.077 20.028 1.00 89.88 170 LEU A O 1
ATOM 1339 N N . LYS A 1 171 ? 1.436 -1.164 18.915 1.00 89.88 171 LYS A N 1
ATOM 1340 C CA . LYS A 1 171 ? 1.946 -2.334 19.650 1.00 89.88 171 LYS A CA 1
ATOM 1341 C C . LYS A 1 171 ? 2.347 -1.975 21.078 1.00 89.88 171 LYS A C 1
ATOM 1343 O O . LYS A 1 171 ? 2.022 -2.728 21.990 1.00 89.88 171 LYS A O 1
ATOM 1348 N N . ARG A 1 172 ? 3.008 -0.828 21.274 1.00 86.75 172 ARG A N 1
ATOM 1349 C CA . ARG A 1 172 ? 3.433 -0.339 22.597 1.00 86.75 172 ARG A CA 1
ATOM 1350 C C . ARG A 1 172 ? 2.255 -0.021 23.514 1.00 86.75 172 ARG A C 1
ATOM 1352 O O . ARG A 1 172 ? 2.318 -0.325 24.692 1.00 86.75 172 ARG A O 1
ATOM 1359 N N . THR A 1 173 ? 1.179 0.540 22.972 1.00 78.69 173 THR A N 1
ATOM 1360 C CA . THR A 1 173 ? -0.027 0.914 23.739 1.00 78.69 173 THR A CA 1
ATOM 1361 C C . THR A 1 173 ? -0.941 -0.264 24.097 1.00 78.69 173 THR A C 1
ATOM 1363 O O . THR A 1 173 ? -1.900 -0.091 24.847 1.00 78.69 173 THR A O 1
ATOM 1366 N N . ARG A 1 174 ? -0.669 -1.461 23.562 1.00 70.81 174 ARG A N 1
ATOM 1367 C CA . ARG A 1 174 ? -1.392 -2.706 23.871 1.00 70.81 174 ARG A CA 1
ATOM 1368 C C . ARG A 1 174 ? -0.721 -3.569 24.949 1.00 70.81 174 ARG A C 1
ATOM 1370 O O . ARG A 1 174 ? -1.354 -4.537 25.372 1.00 70.81 174 ARG A O 1
ATOM 1377 N N . GLY A 1 175 ? 0.530 -3.271 25.311 1.00 51.41 175 GLY A N 1
ATOM 1378 C CA . GLY A 1 175 ? 1.245 -3.888 26.436 1.00 51.41 175 GLY A CA 1
ATOM 1379 C C . GLY A 1 175 ? 0.934 -3.170 27.737 1.00 51.41 175 GLY A C 1
ATOM 1380 O O . GLY A 1 175 ? 0.867 -3.873 28.765 1.00 51.41 175 GLY A O 1
#

Foldseek 3Di:
DDDPPPPDPQDPVNLVVLVVVLVVQLVVCLVPQFDDLVSLLSVLVNLLVLLLVLLVLLLLLLVQQLVVQVPHPLNVLSVVLSVLSVVLSVLSVVLSDQSSLQQAPPGGGPSVLSVVLVVLSVLLSVLSVLSNVLRDRPDHRDPVSSVVSVVSSVVNVVSSVVNVVSRVVSVVVRD

pLDDT: mean 86.5, std 13.63, range [35.78, 96.44]